Protein AF-A0A7X7VF66-F1 (afdb_monomer_lite)

Radius of gyration: 31.53 Å; chains: 1; bounding box: 46×79×74 Å

Structure (mmCIF, N/CA/C/O backbone):
data_AF-A0A7X7VF66-F1
#
_entry.id   AF-A0A7X7VF66-F1
#
loop_
_atom_site.group_PDB
_atom_site.id
_atom_site.type_symbol
_atom_site.label_atom_id
_atom_site.label_alt_id
_atom_site.label_comp_id
_atom_site.label_asym_id
_atom_site.label_entity_id
_atom_site.label_seq_id
_atom_site.pdbx_PDB_ins_code
_atom_site.Cartn_x
_atom_site.Cartn_y
_atom_site.Cartn_z
_atom_site.occupancy
_atom_site.B_iso_or_equiv
_atom_site.auth_seq_id
_atom_site.auth_comp_id
_atom_site.auth_asym_id
_atom_site.auth_atom_id
_atom_site.pdbx_PDB_model_num
ATOM 1 N N . ALA A 1 1 ? -6.909 70.167 18.421 1.00 42.34 1 ALA A N 1
ATOM 2 C CA . ALA A 1 1 ? -7.629 68.878 18.466 1.00 42.34 1 ALA A CA 1
ATOM 3 C C . ALA A 1 1 ? -7.451 68.296 19.863 1.00 42.34 1 ALA A C 1
ATOM 5 O O . ALA A 1 1 ? -6.433 68.581 20.480 1.00 42.34 1 ALA A O 1
ATOM 6 N N . ALA A 1 2 ? -8.487 67.643 20.383 1.00 37.81 2 ALA A N 1
ATOM 7 C CA . ALA A 1 2 ? -8.771 67.472 21.807 1.00 37.81 2 ALA A CA 1
ATOM 8 C C . ALA A 1 2 ? -7.696 66.731 22.629 1.00 37.81 2 ALA A C 1
ATOM 10 O O . ALA A 1 2 ? -7.075 65.782 22.161 1.00 37.81 2 ALA A O 1
ATOM 11 N N . ALA A 1 3 ? -7.549 67.199 23.869 1.00 31.50 3 ALA A N 1
ATOM 12 C CA . ALA A 1 3 ? -6.851 66.590 24.997 1.00 31.50 3 ALA A CA 1
ATOM 13 C C . ALA A 1 3 ? -7.814 65.723 25.836 1.00 31.50 3 ALA A C 1
ATOM 15 O O . ALA A 1 3 ? -9.021 65.864 25.644 1.00 31.50 3 ALA A O 1
ATOM 16 N N . VAL A 1 4 ? -7.253 64.944 26.786 1.00 37.03 4 VAL A N 1
ATOM 17 C CA . VAL A 1 4 ? -7.770 64.512 28.125 1.00 37.03 4 VAL A CA 1
ATOM 18 C C . VAL A 1 4 ? -7.387 63.040 28.406 1.00 37.03 4 VAL A C 1
ATOM 20 O O . VAL A 1 4 ? -7.895 62.151 27.737 1.00 37.03 4 VAL A O 1
ATOM 23 N N . THR A 1 5 ? -6.265 62.801 29.121 1.00 34.69 5 THR A N 1
ATOM 24 C CA . THR A 1 5 ? -6.124 62.337 30.546 1.00 34.69 5 THR A CA 1
ATOM 25 C C . THR A 1 5 ? -6.527 60.873 30.762 1.00 34.69 5 THR A C 1
ATOM 27 O O . THR A 1 5 ? -7.478 60.425 30.146 1.00 34.69 5 THR A O 1
ATOM 30 N N . GLY A 1 6 ? -5.951 60.047 31.632 1.00 30.09 6 GLY A N 1
ATOM 31 C CA . GLY A 1 6 ? -5.095 60.153 32.823 1.00 30.09 6 GLY A CA 1
ATOM 32 C C . GLY A 1 6 ? -5.148 58.739 33.452 1.00 30.09 6 GLY A C 1
ATOM 33 O O . GLY A 1 6 ? -6.148 58.050 33.284 1.00 30.09 6 GLY A O 1
ATOM 34 N N . ALA A 1 7 ? -4.022 58.147 33.842 1.00 33.06 7 ALA A N 1
ATOM 35 C CA . ALA A 1 7 ? -3.508 58.118 35.216 1.00 33.06 7 ALA A CA 1
ATOM 36 C C . ALA A 1 7 ? -4.376 57.340 36.239 1.00 33.06 7 ALA A C 1
ATOM 38 O O . ALA A 1 7 ? -5.535 57.671 36.458 1.00 33.06 7 ALA A O 1
ATOM 39 N N . GLU A 1 8 ? -3.701 56.390 36.898 1.00 31.39 8 GLU A N 1
ATOM 40 C CA . GLU A 1 8 ? -3.860 55.953 38.299 1.00 31.39 8 GLU A CA 1
ATOM 41 C C . GLU A 1 8 ? -5.007 55.011 38.726 1.00 31.39 8 GLU A C 1
ATOM 43 O O . GLU A 1 8 ? -6.154 55.388 38.938 1.00 31.39 8 GLU A O 1
ATOM 48 N N . GLU A 1 9 ? -4.625 53.736 38.873 1.00 39.47 9 GLU A N 1
ATOM 49 C CA . GLU A 1 9 ? -4.530 52.987 40.142 1.00 39.47 9 GLU A CA 1
ATOM 50 C C . GLU A 1 9 ? -5.469 53.382 41.305 1.00 39.47 9 GLU A C 1
ATOM 52 O O . GLU A 1 9 ? -5.362 54.460 41.882 1.00 39.47 9 GLU A O 1
ATOM 57 N N . ALA A 1 10 ? -6.303 52.433 41.747 1.00 33.72 10 ALA A N 1
ATOM 58 C CA . ALA A 1 10 ? -6.871 52.427 43.094 1.00 33.72 10 ALA A CA 1
ATOM 59 C C . ALA A 1 10 ? -7.036 50.984 43.609 1.00 33.72 10 ALA A C 1
ATOM 61 O O . ALA A 1 10 ? -7.778 50.172 43.059 1.00 33.72 10 ALA A O 1
ATOM 62 N N . VAL A 1 11 ? -6.295 50.704 44.678 1.00 39.53 11 VAL A N 1
ATOM 63 C CA . VAL A 1 11 ? -6.248 49.493 45.508 1.00 39.53 11 VAL A CA 1
ATOM 64 C C . VAL A 1 11 ? -7.480 49.405 46.424 1.00 39.53 11 VAL A C 1
ATOM 66 O O . VAL A 1 11 ? -7.827 50.415 47.030 1.00 39.53 11 VAL A O 1
ATOM 69 N N . ALA A 1 12 ? -8.069 48.210 46.598 1.00 33.59 12 ALA A N 1
ATOM 70 C CA . ALA A 1 12 ? -8.627 47.702 47.871 1.00 33.59 12 ALA A CA 1
ATOM 71 C C . ALA A 1 12 ? -9.190 46.264 47.723 1.00 33.59 12 ALA A C 1
ATOM 73 O O . ALA A 1 12 ? -10.019 45.993 46.861 1.00 33.59 12 ALA A O 1
ATOM 74 N N . GLU A 1 13 ? -8.753 45.361 48.601 1.00 32.81 13 GLU A N 1
ATOM 75 C CA . GLU A 1 13 ? -9.168 43.950 48.766 1.00 32.81 13 GLU A CA 1
ATOM 76 C C . GLU A 1 13 ? -10.103 43.821 50.020 1.00 32.81 13 GLU A C 1
ATOM 78 O O . GLU A 1 13 ? -10.267 44.817 50.726 1.00 32.81 13 GLU A O 1
ATOM 83 N N . PRO A 1 14 ? -10.557 42.618 50.455 1.00 53.22 14 PRO A N 1
ATOM 84 C CA . PRO A 1 14 ? -11.807 41.846 50.218 1.00 53.22 14 PRO A CA 1
ATOM 85 C C . PRO A 1 14 ? -12.786 41.933 51.451 1.00 53.22 14 PRO A C 1
ATOM 87 O O . PRO A 1 14 ? -12.696 42.943 52.148 1.00 53.22 14 PRO A O 1
ATOM 90 N N . PRO A 1 15 ? -13.695 40.984 51.846 1.00 49.03 15 PRO A N 1
ATOM 91 C CA . PRO A 1 15 ? -14.156 39.694 51.284 1.00 49.03 15 PRO A CA 1
ATOM 92 C C . PRO A 1 15 ? -15.693 39.439 51.335 1.00 49.03 15 PRO A C 1
ATOM 94 O O . PRO A 1 15 ? -16.420 40.025 52.131 1.00 49.03 15 PRO A O 1
ATOM 97 N N . ALA A 1 16 ? -16.193 38.462 50.571 1.00 34.84 16 ALA A N 1
ATOM 98 C CA . ALA A 1 16 ? -17.409 37.719 50.933 1.00 34.84 16 ALA A CA 1
ATOM 99 C C . ALA A 1 16 ? -17.406 36.341 50.256 1.00 34.84 16 ALA A C 1
ATOM 101 O O . ALA A 1 16 ? -17.392 36.227 49.034 1.00 34.84 16 ALA A O 1
ATOM 102 N N . ALA A 1 17 ? -17.379 35.302 51.084 1.00 45.34 17 ALA A N 1
ATOM 103 C CA . ALA A 1 17 ? -17.545 33.914 50.694 1.00 45.34 17 ALA A CA 1
ATOM 104 C C . ALA A 1 17 ? -18.951 33.665 50.127 1.00 45.34 17 ALA A C 1
ATOM 106 O O . ALA A 1 17 ? -19.912 34.159 50.707 1.00 45.34 17 ALA A O 1
ATOM 107 N N . ASP A 1 18 ? -19.070 32.843 49.079 1.00 34.75 18 ASP A N 1
ATOM 108 C CA . ASP A 1 18 ? -20.019 31.721 49.085 1.00 34.75 18 ASP A CA 1
ATOM 109 C C . ASP A 1 18 ? -19.764 30.747 47.916 1.00 34.75 18 ASP A C 1
ATOM 111 O O . ASP A 1 18 ? -19.812 31.118 46.748 1.00 34.75 18 ASP A O 1
ATOM 115 N N . LYS A 1 19 ? -19.586 29.479 48.300 1.00 39.69 19 LYS A N 1
ATOM 116 C CA . LYS A 1 19 ? -19.786 28.222 47.555 1.00 39.69 19 LYS A CA 1
ATOM 117 C C . LYS A 1 19 ? -18.751 27.771 46.504 1.00 39.69 19 LYS A C 1
ATOM 119 O O . LYS A 1 19 ? -18.519 28.449 45.506 1.00 39.69 19 LYS A O 1
ATOM 124 N N . PRO A 1 20 ? -18.197 26.549 46.669 1.00 38.41 20 PRO A N 1
ATOM 125 C CA . PRO A 1 20 ? -17.518 25.843 45.591 1.00 38.41 20 PRO A CA 1
ATOM 126 C C . PRO A 1 20 ? -18.513 25.623 44.451 1.00 38.41 20 PRO A C 1
ATOM 128 O O . PRO A 1 20 ? -19.562 25.013 44.661 1.00 38.41 20 PRO A O 1
ATOM 131 N N . ALA A 1 21 ? -18.186 26.110 43.255 1.00 41.91 21 ALA A N 1
ATOM 132 C CA . ALA A 1 21 ? -18.820 25.640 42.036 1.00 41.91 21 ALA A CA 1
ATOM 133 C C . ALA A 1 21 ? -18.453 24.161 41.889 1.00 41.91 21 ALA A C 1
ATOM 135 O O . ALA A 1 21 ? -17.340 23.801 41.505 1.00 41.91 21 ALA A O 1
ATOM 136 N N . GLU A 1 22 ? -19.397 23.338 42.330 1.00 39.47 22 GLU A N 1
ATOM 137 C CA . GLU A 1 22 ? -19.539 21.920 42.067 1.00 39.47 22 GLU A CA 1
ATOM 138 C C . GLU A 1 22 ? -19.009 21.608 40.669 1.00 39.47 22 GLU A C 1
ATOM 140 O O . GLU A 1 22 ? -19.470 22.169 39.672 1.00 39.47 22 GLU A O 1
ATOM 145 N N . ALA A 1 23 ? -17.974 20.768 40.621 1.00 44.16 23 ALA A N 1
ATOM 146 C CA . ALA A 1 23 ? -17.450 20.227 39.387 1.00 44.16 23 ALA A CA 1
ATOM 147 C C . ALA A 1 23 ? -18.624 19.627 38.612 1.00 44.16 23 ALA A C 1
ATOM 149 O O . ALA A 1 23 ? -19.177 18.601 39.012 1.00 44.16 23 ALA A O 1
ATOM 150 N N . ALA A 1 24 ? -19.012 20.297 37.525 1.00 40.44 24 ALA A N 1
ATOM 151 C CA . ALA A 1 24 ? -19.908 19.725 36.543 1.00 40.44 24 ALA A CA 1
ATOM 152 C C . ALA A 1 24 ? -19.361 18.327 36.206 1.00 40.44 24 ALA A C 1
ATOM 154 O O . ALA A 1 24 ? -18.167 18.213 35.893 1.00 40.44 24 ALA A O 1
ATOM 155 N N . PRO A 1 25 ? -20.173 17.261 36.331 1.00 46.50 25 PRO A N 1
ATOM 156 C CA . PRO A 1 25 ? -19.757 15.936 35.912 1.00 46.50 25 PRO A CA 1
ATOM 157 C C . PRO A 1 25 ? -19.237 16.042 34.477 1.00 46.50 25 PRO A C 1
ATOM 159 O O . PRO A 1 25 ? -19.885 16.723 33.676 1.00 46.50 25 PRO A O 1
ATOM 162 N N . PRO A 1 26 ? -18.085 15.431 34.143 1.00 49.81 26 PRO A N 1
ATOM 163 C CA . PRO A 1 26 ? -17.616 15.420 32.770 1.00 49.81 26 PRO A CA 1
ATOM 164 C C . PRO A 1 26 ? -18.757 14.877 31.922 1.00 49.81 26 PRO A C 1
ATOM 166 O O . PRO A 1 26 ? -19.260 13.782 32.182 1.00 49.81 26 PRO A O 1
ATOM 169 N N . GLU A 1 27 ? -19.206 15.710 30.988 1.00 44.38 27 GLU A N 1
ATOM 170 C CA . GLU A 1 27 ? -20.251 15.418 30.024 1.00 44.38 27 GLU A CA 1
ATOM 171 C C . GLU A 1 27 ? -19.956 14.033 29.452 1.00 44.38 27 GLU A C 1
ATOM 173 O O . GLU A 1 27 ? -18.937 13.822 28.789 1.00 44.38 27 GLU A O 1
ATOM 178 N N . ALA A 1 28 ? -20.768 13.052 29.855 1.00 47.84 28 ALA A N 1
ATOM 179 C CA . ALA A 1 28 ? -20.588 11.677 29.445 1.00 47.84 28 ALA A CA 1
ATOM 180 C C . ALA A 1 28 ? -20.712 11.671 27.925 1.00 47.84 28 ALA A C 1
ATOM 182 O O . ALA A 1 28 ? -21.805 11.872 27.392 1.00 47.84 28 ALA A O 1
ATOM 183 N N . ALA A 1 29 ? -19.577 11.505 27.241 1.00 56.00 29 ALA A N 1
ATOM 184 C CA . ALA A 1 29 ? -19.547 11.334 25.801 1.00 56.00 29 ALA A CA 1
ATOM 185 C C . ALA A 1 29 ? -20.621 10.300 25.431 1.00 56.00 29 ALA A C 1
ATOM 187 O O . ALA A 1 29 ? -20.719 9.276 26.121 1.00 56.00 29 ALA A O 1
ATOM 188 N N . PRO A 1 30 ? -21.460 10.568 24.415 1.00 53.38 30 PRO A N 1
ATOM 189 C CA . PRO A 1 30 ? -22.566 9.688 24.082 1.00 53.38 30 PRO A CA 1
ATOM 190 C C . PRO A 1 30 ? -22.017 8.278 23.885 1.00 53.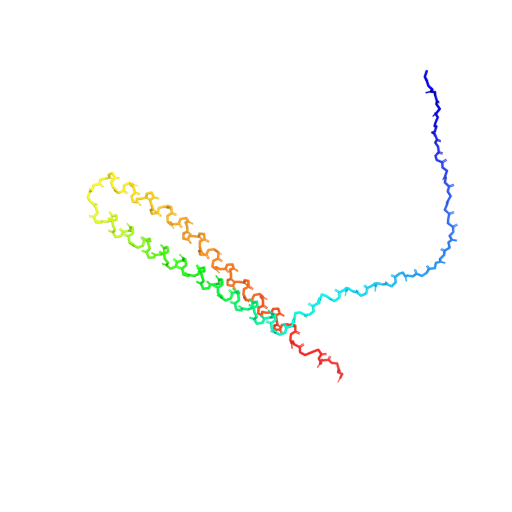38 30 PRO A C 1
ATOM 192 O O . PRO A 1 30 ? -21.138 8.055 23.051 1.00 53.38 30 PRO A O 1
ATOM 195 N N . ALA A 1 31 ? -22.492 7.341 24.707 1.00 66.06 31 ALA A N 1
ATOM 196 C CA . ALA A 1 31 ? -22.134 5.942 24.571 1.00 66.06 31 ALA A CA 1
ATOM 197 C C . ALA A 1 31 ? -22.564 5.498 23.168 1.00 66.06 31 ALA A C 1
ATOM 199 O O . ALA A 1 31 ? -23.757 5.506 22.858 1.00 66.06 31 ALA A O 1
ATOM 200 N N . MET A 1 32 ? -21.592 5.181 22.306 1.00 71.50 32 MET A N 1
ATOM 201 C CA . MET A 1 32 ? -21.859 4.592 20.993 1.00 71.50 32 MET A CA 1
ATOM 202 C C . MET A 1 32 ? -22.769 3.379 21.177 1.00 71.50 32 MET A C 1
ATOM 204 O O . MET A 1 32 ? -22.547 2.570 22.081 1.00 71.50 32 MET A O 1
ATOM 208 N N . THR A 1 33 ? -23.800 3.250 20.342 1.00 82.31 33 THR A N 1
ATOM 209 C CA . THR A 1 33 ? -24.678 2.080 20.417 1.00 82.31 33 THR A CA 1
ATOM 210 C C . THR A 1 33 ? -23.929 0.838 19.931 1.00 82.31 33 THR A C 1
ATOM 212 O O . THR A 1 33 ? -22.980 0.944 19.152 1.00 82.31 33 THR A O 1
ATOM 215 N N . ASP A 1 34 ? -24.368 -0.362 20.323 1.00 83.62 34 ASP A N 1
ATOM 216 C CA . ASP A 1 34 ? -23.750 -1.618 19.857 1.00 83.62 34 ASP A CA 1
ATOM 217 C C . ASP A 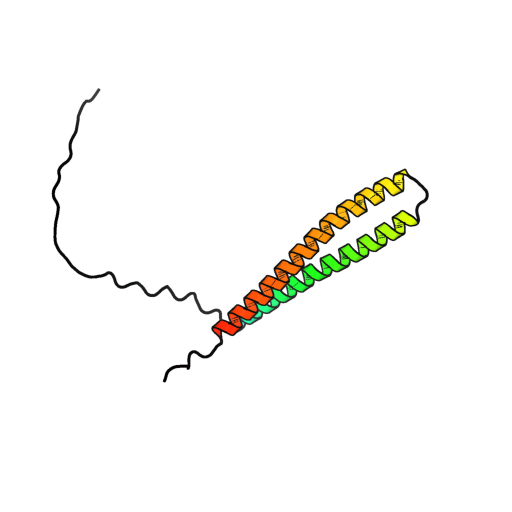1 34 ? -23.688 -1.718 18.320 1.00 83.62 34 ASP A C 1
ATOM 219 O O . ASP A 1 34 ? -22.759 -2.302 17.757 1.00 83.62 34 ASP A O 1
ATOM 223 N N . LYS A 1 35 ? -24.661 -1.113 17.623 1.00 86.94 35 LYS A N 1
ATOM 224 C CA . LYS A 1 35 ? -24.669 -1.019 16.157 1.00 86.94 35 LYS A CA 1
ATOM 225 C C . LYS A 1 35 ? -23.572 -0.104 15.624 1.00 86.94 35 LYS A C 1
ATOM 227 O O . LYS A 1 35 ? -22.945 -0.457 14.630 1.00 86.94 35 LYS A O 1
ATOM 232 N N . ASP A 1 36 ? -23.330 1.032 16.273 1.00 88.69 36 ASP A N 1
ATOM 233 C CA . ASP A 1 36 ? -22.265 1.961 15.882 1.00 88.69 36 ASP A CA 1
ATOM 234 C C . ASP A 1 36 ? -20.887 1.324 16.099 1.00 88.69 36 ASP A C 1
ATOM 236 O O . ASP A 1 36 ? -20.002 1.450 15.255 1.00 88.69 36 ASP A O 1
ATOM 240 N N . VAL A 1 37 ? -20.730 0.559 17.186 1.00 89.56 37 VAL A N 1
ATOM 241 C CA . VAL A 1 37 ? -19.504 -0.195 17.474 1.00 89.56 37 VAL A CA 1
ATOM 242 C C . VAL A 1 37 ? -19.244 -1.262 16.410 1.00 89.56 37 VAL A C 1
ATOM 244 O O . VAL A 1 37 ? -18.126 -1.356 15.905 1.00 89.56 37 VAL A O 1
ATOM 247 N N . GLN A 1 38 ? -20.263 -2.038 16.022 1.00 90.75 38 GLN A N 1
ATOM 248 C CA . GLN A 1 38 ? -20.127 -3.022 14.940 1.00 90.75 38 GLN A CA 1
ATOM 249 C C . GLN A 1 38 ? -19.829 -2.369 13.590 1.00 90.75 38 GLN A C 1
ATOM 251 O O . GLN A 1 38 ? -18.951 -2.842 12.870 1.00 90.75 38 GLN A O 1
ATOM 256 N N . ALA A 1 39 ? -20.527 -1.285 13.243 1.00 94.31 39 ALA A N 1
ATOM 257 C CA . ALA A 1 39 ? -20.292 -0.571 11.992 1.00 94.31 39 ALA A CA 1
ATOM 258 C C . ALA A 1 39 ? -18.854 -0.041 11.921 1.00 94.31 39 ALA A C 1
ATOM 260 O O . ALA A 1 39 ? -18.181 -0.217 10.905 1.00 94.31 39 ALA A O 1
ATOM 261 N N . ARG A 1 40 ? -18.355 0.533 13.023 1.00 92.62 40 ARG A N 1
ATOM 262 C CA . ARG A 1 40 ? -16.984 1.038 13.106 1.00 92.62 40 ARG A CA 1
ATOM 263 C C . ARG A 1 40 ? -15.942 -0.079 13.064 1.00 92.62 40 ARG A C 1
ATOM 265 O O . ARG A 1 40 ? -14.924 0.083 12.400 1.00 92.62 40 ARG A O 1
ATOM 272 N N . ALA A 1 41 ? -16.199 -1.213 13.718 1.00 92.94 41 ALA A N 1
ATOM 273 C CA . ALA A 1 41 ? -15.325 -2.383 13.639 1.00 92.94 41 ALA A CA 1
ATOM 274 C C . ALA A 1 41 ? -15.194 -2.883 12.193 1.00 92.94 41 ALA A C 1
ATOM 276 O O . ALA A 1 41 ? -14.082 -3.089 11.722 1.00 92.94 41 ALA A O 1
ATOM 277 N N . LEU A 1 42 ? -16.315 -3.012 11.473 1.00 95.94 42 LEU A N 1
ATOM 278 C CA . LEU A 1 42 ? -16.322 -3.436 10.069 1.00 95.94 42 LEU A CA 1
ATOM 279 C C . LEU A 1 42 ? -15.577 -2.452 9.161 1.00 95.94 42 LEU A C 1
ATOM 281 O O . LEU A 1 42 ? -14.842 -2.878 8.274 1.00 95.94 42 LEU A O 1
ATOM 285 N N . GLU A 1 43 ? -15.745 -1.146 9.383 1.00 96.75 43 GLU A N 1
ATOM 286 C CA . GLU A 1 43 ? -15.016 -0.110 8.644 1.00 96.75 43 GLU A CA 1
ATOM 287 C C . GLU A 1 43 ? -13.500 -0.231 8.853 1.00 96.75 43 GLU A C 1
ATOM 289 O O . GLU A 1 43 ? -12.746 -0.213 7.882 1.00 96.75 43 GLU A O 1
ATOM 294 N N . LEU A 1 44 ? -13.054 -0.406 10.102 1.00 96.44 44 LEU A N 1
ATOM 295 C CA . LEU A 1 44 ? -11.637 -0.565 10.432 1.00 96.44 44 LEU A CA 1
ATOM 296 C C . LEU A 1 44 ? -11.065 -1.879 9.886 1.00 96.44 44 LEU A C 1
ATOM 298 O O . LEU A 1 44 ? -9.967 -1.874 9.339 1.00 96.44 44 LEU A O 1
ATOM 302 N N . THR A 1 45 ? -11.808 -2.987 9.964 1.00 96.50 45 THR A N 1
ATOM 303 C CA . THR A 1 45 ? -11.400 -4.259 9.348 1.00 96.50 45 THR A CA 1
ATOM 304 C C . THR A 1 45 ? -11.226 -4.111 7.842 1.00 96.50 45 THR A C 1
ATOM 306 O O . THR A 1 45 ? -10.184 -4.487 7.316 1.00 96.50 45 THR A O 1
ATOM 309 N N . LYS A 1 46 ? -12.189 -3.488 7.155 1.00 97.81 46 LYS A N 1
ATOM 310 C CA . LYS A 1 46 ? -12.069 -3.237 5.719 1.00 97.81 46 LYS A CA 1
ATOM 311 C C . LYS A 1 46 ? -10.877 -2.336 5.394 1.00 97.81 46 LYS A C 1
ATOM 313 O O . LYS A 1 46 ? -10.164 -2.586 4.432 1.00 97.81 46 LYS A O 1
ATOM 318 N N . ALA A 1 47 ? -10.632 -1.306 6.203 1.00 96.69 47 ALA A N 1
ATOM 319 C CA . ALA A 1 47 ? -9.472 -0.445 6.018 1.00 96.69 47 ALA A CA 1
ATOM 320 C C . ALA A 1 47 ? -8.154 -1.226 6.157 1.00 96.69 47 ALA A C 1
ATOM 322 O O . ALA A 1 47 ? -7.241 -0.999 5.369 1.00 96.69 47 ALA A O 1
ATOM 323 N N . VAL A 1 48 ? -8.054 -2.156 7.111 1.00 98.00 48 VAL A N 1
ATOM 324 C CA . VAL A 1 48 ? -6.895 -3.057 7.235 1.00 98.00 48 VAL A CA 1
ATOM 325 C C . VAL A 1 48 ? -6.737 -3.912 5.979 1.00 98.00 48 VAL A C 1
ATOM 327 O O . VAL A 1 48 ? -5.649 -3.944 5.408 1.00 98.00 48 VAL A O 1
ATOM 330 N N . GLU A 1 49 ? -7.814 -4.546 5.516 1.00 97.94 49 GLU A N 1
ATOM 331 C CA . GLU A 1 49 ? -7.807 -5.384 4.310 1.00 97.94 49 GLU A CA 1
ATOM 332 C C . GLU A 1 49 ? -7.362 -4.597 3.069 1.00 97.94 49 GLU A C 1
ATOM 334 O O . GLU A 1 49 ? -6.421 -5.008 2.392 1.00 97.94 49 GLU A O 1
ATOM 339 N N . ASP A 1 50 ? -7.952 -3.425 2.818 1.00 97.69 50 ASP A N 1
ATOM 340 C CA . ASP A 1 50 ? -7.616 -2.566 1.673 1.00 97.69 50 ASP A CA 1
ATOM 341 C C . ASP A 1 50 ? -6.133 -2.131 1.706 1.00 97.69 50 ASP A C 1
ATOM 343 O O . ASP A 1 50 ? -5.462 -2.010 0.673 1.00 97.69 50 ASP A O 1
ATOM 347 N N . LYS A 1 51 ? -5.589 -1.862 2.902 1.00 97.75 51 LYS A N 1
ATOM 348 C CA . LYS A 1 51 ? -4.175 -1.493 3.072 1.00 97.75 51 LYS A CA 1
ATOM 349 C C . LYS A 1 51 ? -3.254 -2.688 2.861 1.00 97.75 51 LYS A C 1
ATOM 351 O O . LYS A 1 51 ? -2.213 -2.522 2.223 1.00 97.75 51 LYS A O 1
ATOM 356 N N . GLN A 1 52 ? -3.640 -3.865 3.341 1.00 98.06 52 GLN A N 1
ATOM 357 C CA . GLN A 1 52 ? -2.883 -5.094 3.144 1.00 98.06 52 GLN A CA 1
ATOM 358 C C . GLN A 1 52 ? -2.864 -5.507 1.667 1.00 98.06 52 GLN A C 1
ATOM 360 O O . GLN A 1 52 ? -1.797 -5.788 1.127 1.00 98.06 52 GLN A O 1
ATOM 365 N N . GLU A 1 53 ? -3.995 -5.412 0.964 1.00 98.25 53 GLU A N 1
ATOM 366 C CA . GLU A 1 53 ? -4.065 -5.672 -0.479 1.00 98.25 53 GLU A CA 1
ATOM 367 C C . GLU A 1 53 ? -3.114 -4.749 -1.257 1.00 98.25 53 GLU A C 1
ATOM 369 O O . GLU A 1 53 ? -2.432 -5.168 -2.196 1.00 98.25 53 GLU A O 1
ATOM 374 N N . ARG A 1 54 ? -2.985 -3.485 -0.838 1.00 97.88 54 ARG A N 1
ATOM 375 C CA . ARG A 1 54 ? -2.026 -2.559 -1.449 1.00 97.88 54 ARG A CA 1
ATOM 376 C C . ARG A 1 54 ? -0.572 -2.990 -1.240 1.00 97.88 54 ARG A C 1
ATOM 378 O O . ARG A 1 54 ? 0.230 -2.825 -2.164 1.00 97.88 54 ARG A O 1
ATOM 385 N N . VAL A 1 55 ? -0.225 -3.513 -0.063 1.00 98.50 55 VAL A N 1
ATOM 386 C CA . VAL A 1 55 ? 1.105 -4.091 0.205 1.00 98.50 55 VAL A CA 1
ATOM 387 C C . VAL A 1 55 ? 1.350 -5.283 -0.717 1.00 98.50 55 VAL A C 1
ATOM 389 O O . VAL A 1 55 ? 2.397 -5.351 -1.365 1.00 98.50 55 VAL A O 1
ATOM 392 N N . ASP A 1 56 ? 0.368 -6.170 -0.853 1.00 98.38 56 ASP A N 1
ATOM 393 C CA . ASP A 1 56 ? 0.477 -7.371 -1.681 1.00 98.38 56 ASP A CA 1
ATOM 394 C C . ASP A 1 56 ? 0.659 -7.019 -3.165 1.00 98.38 56 ASP A C 1
ATOM 396 O O . ASP A 1 56 ? 1.555 -7.542 -3.835 1.00 98.38 56 ASP A O 1
ATOM 400 N N . LEU A 1 57 ? -0.119 -6.061 -3.678 1.00 98.44 57 LEU A N 1
ATOM 401 C CA . LEU A 1 57 ? -0.005 -5.575 -5.056 1.00 98.44 57 LEU A CA 1
ATOM 402 C C . LEU A 1 57 ? 1.360 -4.937 -5.337 1.00 98.44 57 LEU A C 1
ATOM 404 O O . LEU A 1 57 ? 1.961 -5.178 -6.388 1.00 98.44 57 LEU A O 1
ATOM 408 N N . LEU A 1 58 ? 1.869 -4.121 -4.410 1.00 98.25 58 LEU A N 1
ATOM 409 C CA . LEU A 1 58 ? 3.185 -3.496 -4.552 1.00 98.25 58 LEU A CA 1
ATOM 410 C C . LEU A 1 58 ? 4.313 -4.527 -4.459 1.00 98.25 58 LEU A C 1
ATOM 412 O O . LEU A 1 58 ? 5.280 -4.431 -5.213 1.00 98.25 58 LEU A O 1
ATOM 416 N N . THR A 1 59 ? 4.163 -5.542 -3.611 1.00 98.25 59 THR A N 1
ATOM 417 C CA . THR A 1 59 ? 5.098 -6.668 -3.507 1.00 98.25 59 THR A CA 1
ATOM 418 C C . THR A 1 59 ? 5.129 -7.475 -4.803 1.00 98.25 59 THR A C 1
ATOM 420 O O . THR A 1 59 ? 6.203 -7.764 -5.334 1.00 98.25 59 THR A O 1
ATOM 423 N N . LEU A 1 60 ? 3.962 -7.785 -5.375 1.00 98.44 60 LEU A N 1
ATOM 424 C CA . LEU A 1 60 ? 3.866 -8.467 -6.664 1.00 98.44 60 LEU A CA 1
ATOM 425 C C . LEU A 1 60 ? 4.541 -7.652 -7.773 1.00 98.44 60 LEU A C 1
ATOM 427 O O . LEU A 1 60 ? 5.338 -8.190 -8.544 1.00 98.44 60 LEU A O 1
ATOM 431 N N . LYS A 1 61 ? 4.272 -6.342 -7.820 1.00 97.88 61 LYS A N 1
ATOM 432 C CA . LYS A 1 61 ? 4.919 -5.431 -8.769 1.00 97.88 61 LYS A CA 1
ATOM 433 C C . LYS A 1 61 ? 6.436 -5.419 -8.590 1.00 97.88 61 LYS A C 1
ATOM 435 O O . LYS A 1 61 ? 7.154 -5.484 -9.583 1.00 97.88 61 LYS A O 1
ATOM 440 N N . MET A 1 62 ? 6.924 -5.359 -7.353 1.00 98.00 62 MET A N 1
ATOM 441 C CA . MET A 1 62 ? 8.355 -5.384 -7.053 1.00 98.00 62 MET A CA 1
ATOM 442 C C . MET A 1 62 ? 9.019 -6.654 -7.597 1.00 98.00 62 MET A C 1
ATOM 444 O O . MET A 1 62 ? 10.050 -6.585 -8.263 1.00 98.00 62 MET A O 1
ATOM 448 N N . ASN A 1 63 ? 8.386 -7.809 -7.385 1.00 97.56 63 ASN A N 1
ATOM 449 C CA . ASN A 1 63 ? 8.877 -9.083 -7.903 1.00 97.56 63 ASN A CA 1
ATOM 450 C C . ASN A 1 63 ? 8.913 -9.108 -9.439 1.00 97.56 63 ASN A C 1
ATOM 452 O O . ASN A 1 63 ? 9.903 -9.570 -10.007 1.00 97.56 63 ASN A O 1
ATOM 456 N N . SER A 1 64 ? 7.885 -8.572 -10.111 1.00 97.56 64 SER A N 1
ATOM 457 C CA . SER A 1 64 ? 7.872 -8.434 -11.578 1.00 97.56 64 SER A CA 1
ATOM 458 C C . SER A 1 64 ? 9.019 -7.554 -12.067 1.00 97.56 64 SER A C 1
ATOM 460 O O . SER A 1 64 ? 9.784 -7.967 -12.933 1.00 97.56 64 SER A O 1
ATOM 462 N N . LEU A 1 65 ? 9.202 -6.376 -11.462 1.00 97.00 65 LEU A N 1
ATOM 463 C CA . LEU A 1 65 ? 10.260 -5.444 -11.849 1.00 97.00 65 LEU A CA 1
ATOM 464 C C . LEU A 1 65 ? 11.654 -6.059 -11.693 1.00 97.00 65 LEU A C 1
ATOM 466 O O . LEU A 1 65 ? 12.506 -5.860 -12.559 1.00 97.00 65 LEU A O 1
ATOM 470 N N . TYR A 1 66 ? 11.894 -6.829 -10.628 1.00 96.25 66 TYR A N 1
ATOM 471 C CA . TYR A 1 66 ? 13.157 -7.549 -10.473 1.00 96.25 66 TYR A CA 1
ATOM 472 C C . TYR A 1 66 ? 13.350 -8.615 -11.554 1.00 96.25 66 TYR A C 1
ATOM 474 O O . TYR A 1 66 ? 14.431 -8.689 -12.136 1.00 96.25 66 TYR A O 1
ATOM 482 N N . GLN A 1 67 ? 12.322 -9.410 -11.864 1.00 96.56 67 GLN A N 1
ATOM 483 C CA . GLN A 1 67 ? 12.397 -10.404 -12.942 1.00 96.56 67 GLN A CA 1
ATOM 484 C C . GLN A 1 67 ? 12.700 -9.742 -14.290 1.00 96.56 67 GLN A C 1
ATOM 486 O O . GLN A 1 67 ? 13.611 -10.169 -15.001 1.00 96.56 67 GLN A O 1
ATOM 491 N N . GLU A 1 68 ? 11.994 -8.657 -14.606 1.00 95.06 68 GLU A N 1
ATOM 492 C CA . GLU A 1 68 ? 12.217 -7.871 -15.815 1.00 95.06 68 GLU A CA 1
ATOM 493 C C . GLU A 1 68 ? 13.643 -7.312 -15.854 1.00 95.06 68 GLU A C 1
ATOM 495 O O . GLU A 1 68 ? 14.331 -7.464 -16.862 1.00 95.06 68 GLU A O 1
ATOM 500 N N . PHE A 1 69 ? 14.143 -6.756 -14.746 1.00 94.44 69 PHE A N 1
ATOM 501 C CA . PHE A 1 69 ? 15.485 -6.174 -14.671 1.00 94.44 69 PHE A CA 1
ATOM 502 C C . PHE A 1 69 ? 16.582 -7.185 -15.022 1.00 94.44 69 PHE A C 1
ATOM 504 O O . PHE A 1 69 ? 17.496 -6.862 -15.785 1.00 94.44 69 PHE A O 1
ATOM 511 N N . TYR A 1 70 ? 16.472 -8.415 -14.515 1.00 92.50 70 TYR A N 1
ATOM 512 C CA . TYR A 1 70 ? 17.426 -9.484 -14.817 1.00 92.50 70 TYR A CA 1
ATOM 513 C C . TYR A 1 70 ? 17.237 -10.098 -16.209 1.00 92.50 70 TYR A C 1
ATOM 515 O O . TYR A 1 70 ? 18.174 -10.699 -16.728 1.00 92.50 70 TYR A O 1
ATOM 523 N N . SER A 1 71 ? 16.065 -9.930 -16.826 1.00 93.12 71 SER A N 1
ATOM 524 C CA . SER A 1 71 ? 15.777 -10.438 -18.174 1.00 93.12 71 SER A CA 1
ATOM 525 C C . SER A 1 71 ? 16.287 -9.541 -19.310 1.00 93.12 71 SER A C 1
ATOM 527 O O . SER A 1 71 ? 16.399 -9.998 -20.444 1.00 93.12 71 SER A O 1
ATOM 529 N N . LEU A 1 72 ? 16.572 -8.262 -19.035 1.00 92.31 72 LEU A N 1
ATOM 530 C CA . LEU A 1 72 ? 16.966 -7.298 -20.064 1.00 92.31 72 LEU A CA 1
ATOM 531 C C . LEU A 1 72 ? 18.478 -7.236 -20.244 1.00 92.31 72 LEU A C 1
ATOM 533 O O . LEU A 1 72 ? 19.205 -7.150 -19.262 1.00 92.31 72 LEU A O 1
ATOM 537 N N . ASP A 1 73 ? 18.945 -7.131 -21.488 1.00 86.50 73 ASP A N 1
ATOM 538 C CA . ASP A 1 73 ? 20.372 -6.965 -21.814 1.00 86.50 73 ASP A CA 1
ATOM 539 C C . ASP A 1 73 ? 20.779 -5.501 -22.066 1.00 86.50 73 ASP A C 1
ATOM 541 O O . ASP A 1 73 ? 21.955 -5.143 -21.994 1.00 86.50 73 ASP A O 1
ATOM 545 N N . ASN A 1 74 ? 19.811 -4.623 -22.353 1.00 91.38 74 ASN A N 1
ATOM 546 C CA . ASN A 1 74 ? 20.068 -3.221 -22.685 1.00 91.38 74 ASN A CA 1
ATOM 547 C C . ASN A 1 74 ? 20.203 -2.330 -21.437 1.00 91.38 74 ASN A C 1
ATOM 549 O O . ASN A 1 74 ? 19.292 -2.256 -20.609 1.00 91.38 74 ASN A O 1
ATOM 553 N N . LEU A 1 75 ? 21.294 -1.558 -21.371 1.00 85.56 75 LEU A N 1
ATOM 554 C CA . LEU A 1 75 ? 21.637 -0.709 -20.224 1.00 85.56 75 LEU A CA 1
ATOM 555 C C . LEU A 1 75 ? 20.582 0.374 -19.941 1.00 85.56 75 LEU A C 1
ATOM 557 O O . LEU A 1 75 ? 20.140 0.529 -18.807 1.00 85.56 75 LEU A O 1
ATOM 561 N N . LYS A 1 76 ? 20.108 1.071 -20.981 1.00 86.38 76 LYS A N 1
ATOM 562 C CA . LYS A 1 76 ? 19.124 2.161 -20.836 1.00 86.38 76 LYS A CA 1
ATOM 563 C C . LYS A 1 76 ? 17.785 1.675 -20.270 1.00 86.38 76 LYS A C 1
ATOM 565 O O . LYS A 1 76 ? 17.133 2.381 -19.507 1.00 86.38 76 LYS A O 1
ATOM 570 N N . SER A 1 77 ? 17.365 0.466 -20.636 1.00 89.75 77 SER A N 1
ATOM 571 C CA . SER A 1 77 ? 16.129 -0.123 -20.113 1.00 89.75 77 SER A CA 1
ATOM 572 C C . SER A 1 77 ? 16.292 -0.576 -18.658 1.00 89.75 77 SER A C 1
ATOM 574 O O . SER A 1 77 ? 15.361 -0.430 -17.869 1.00 89.75 77 SER A O 1
ATOM 576 N N . ARG A 1 78 ? 17.487 -1.053 -18.278 1.00 92.94 78 ARG A N 1
ATOM 577 C CA . ARG A 1 78 ? 17.818 -1.373 -16.882 1.00 92.94 78 ARG A CA 1
ATOM 578 C C . ARG A 1 78 ? 17.808 -0.138 -15.985 1.00 92.94 78 ARG A C 1
ATOM 580 O O . ARG A 1 78 ? 17.262 -0.217 -14.893 1.00 92.94 78 ARG A O 1
ATOM 587 N N . GLU A 1 79 ? 18.333 0.999 -16.440 1.00 93.94 79 GLU A N 1
ATOM 588 C CA . GLU A 1 79 ? 18.283 2.259 -15.675 1.00 93.94 79 GLU A CA 1
ATOM 589 C C . GLU A 1 79 ? 16.839 2.706 -15.400 1.00 93.94 79 GLU A C 1
ATOM 591 O O . GLU A 1 79 ? 16.504 3.104 -14.284 1.00 93.94 79 GLU A O 1
ATOM 596 N N . MET A 1 80 ? 15.956 2.585 -16.398 1.00 94.88 80 MET A N 1
ATOM 597 C CA . MET A 1 80 ? 14.535 2.895 -16.227 1.00 94.88 80 MET A CA 1
ATOM 598 C C . MET A 1 80 ? 13.858 1.950 -15.225 1.00 94.88 80 MET A C 1
ATOM 600 O O . MET A 1 80 ? 13.125 2.417 -14.352 1.00 94.88 80 MET A O 1
ATOM 604 N N . LEU A 1 81 ? 14.120 0.641 -15.312 1.00 95.75 81 LEU A N 1
ATOM 605 C CA . LEU A 1 81 ? 13.608 -0.326 -14.338 1.00 95.75 81 LEU A CA 1
ATOM 606 C C . LEU A 1 81 ? 14.165 -0.074 -12.937 1.00 95.75 81 LEU A C 1
ATOM 608 O O . LEU A 1 81 ? 13.418 -0.157 -11.972 1.00 95.75 81 LEU A O 1
ATOM 612 N N . GLN A 1 82 ? 15.437 0.301 -12.809 1.00 95.94 82 GLN A N 1
ATOM 613 C CA . GLN A 1 82 ? 16.039 0.634 -11.521 1.00 95.94 82 GLN A CA 1
ATOM 614 C C . GLN A 1 82 ? 15.324 1.818 -10.857 1.00 95.94 82 GLN A C 1
ATOM 616 O O . GLN A 1 82 ? 15.010 1.749 -9.671 1.00 95.94 82 GLN A O 1
ATOM 621 N N . ALA A 1 83 ? 14.983 2.861 -11.620 1.00 97.12 83 ALA A N 1
ATOM 622 C CA . ALA A 1 83 ? 14.183 3.974 -11.109 1.00 97.12 83 ALA A CA 1
ATOM 623 C C . ALA A 1 83 ? 12.774 3.528 -10.671 1.00 97.12 83 ALA A C 1
ATOM 625 O O . ALA A 1 83 ? 12.282 3.960 -9.629 1.00 97.12 83 ALA A O 1
ATOM 626 N N . GLN A 1 84 ? 12.130 2.634 -11.430 1.00 97.25 84 GLN A N 1
ATOM 627 C CA . GLN A 1 84 ? 10.820 2.079 -11.071 1.00 97.25 84 GLN A CA 1
ATOM 628 C C . GLN A 1 84 ? 10.871 1.166 -9.840 1.00 97.25 84 GLN A C 1
ATOM 630 O O . GLN A 1 84 ? 9.925 1.164 -9.051 1.00 97.25 84 GLN A O 1
ATOM 635 N N . ILE A 1 85 ? 11.956 0.409 -9.665 1.00 97.38 85 ILE A N 1
ATOM 636 C CA . ILE A 1 85 ? 12.221 -0.407 -8.476 1.00 97.38 85 ILE A CA 1
ATOM 637 C C . ILE A 1 85 ? 12.339 0.510 -7.259 1.00 97.38 85 ILE A C 1
ATOM 639 O O . ILE A 1 85 ? 11.638 0.286 -6.278 1.00 97.38 85 ILE A O 1
ATOM 643 N N . SER A 1 86 ? 13.133 1.583 -7.333 1.00 98.00 86 SER A N 1
ATOM 644 C CA . SER A 1 86 ? 13.252 2.553 -6.235 1.00 98.00 86 SER A CA 1
ATOM 645 C C . SER A 1 86 ? 11.905 3.188 -5.865 1.00 98.00 86 SER A C 1
ATOM 647 O O . SER A 1 86 ? 11.503 3.127 -4.708 1.00 98.00 86 SER A O 1
ATOM 649 N N . ASP A 1 87 ? 11.153 3.702 -6.843 1.00 98.12 87 ASP A N 1
ATOM 650 C CA . ASP A 1 87 ? 9.828 4.299 -6.600 1.00 98.12 87 ASP A CA 1
ATOM 651 C C . ASP A 1 87 ? 8.818 3.288 -6.024 1.00 98.12 87 ASP A C 1
ATOM 653 O O . ASP A 1 87 ? 8.021 3.612 -5.141 1.00 98.12 87 ASP A O 1
ATOM 657 N N . THR A 1 88 ? 8.845 2.040 -6.500 1.00 98.12 88 THR A N 1
ATOM 658 C CA . THR A 1 88 ? 7.962 0.988 -5.974 1.00 98.12 88 THR A CA 1
ATOM 659 C C . THR A 1 88 ? 8.358 0.601 -4.550 1.00 98.12 88 THR A C 1
ATOM 661 O O . THR A 1 88 ? 7.475 0.316 -3.746 1.00 98.12 88 THR A O 1
ATOM 664 N N . TYR A 1 89 ? 9.650 0.638 -4.212 1.00 98.19 89 TYR A N 1
ATOM 665 C CA . TYR A 1 89 ? 10.149 0.321 -2.875 1.00 98.19 89 TYR A CA 1
ATOM 666 C C . TYR A 1 89 ? 9.696 1.367 -1.857 1.00 98.19 89 TYR A C 1
ATOM 668 O O . TYR A 1 89 ? 9.152 1.008 -0.814 1.00 98.19 89 TYR A O 1
ATOM 676 N N . ASP A 1 90 ? 9.814 2.653 -2.194 1.00 98.25 90 ASP A N 1
ATOM 677 C CA . ASP A 1 90 ? 9.338 3.741 -1.333 1.00 98.25 90 ASP A CA 1
ATOM 678 C C . ASP A 1 90 ? 7.825 3.636 -1.086 1.00 98.25 90 ASP A C 1
ATOM 680 O O . ASP A 1 90 ? 7.342 3.782 0.041 1.00 98.25 90 ASP A O 1
ATOM 684 N N . LYS A 1 91 ? 7.058 3.311 -2.135 1.00 98.31 91 LYS A N 1
ATOM 685 C CA . LYS A 1 91 ? 5.609 3.079 -2.027 1.00 98.31 91 LYS A CA 1
ATOM 686 C C . LYS A 1 91 ? 5.277 1.866 -1.170 1.00 98.31 91 LYS A C 1
ATOM 688 O O . LYS A 1 91 ? 4.298 1.925 -0.428 1.00 98.31 91 LYS A O 1
ATOM 693 N N . LEU A 1 92 ? 6.049 0.788 -1.288 1.00 98.19 92 LEU A N 1
ATOM 694 C CA . LEU A 1 92 ? 5.867 -0.422 -0.494 1.00 98.19 92 LEU A CA 1
ATOM 695 C C . LEU A 1 92 ? 6.114 -0.126 0.986 1.00 98.19 92 LEU A C 1
ATOM 697 O O . LEU A 1 92 ? 5.248 -0.412 1.804 1.00 98.19 92 LEU A O 1
ATOM 701 N N . LEU A 1 93 ? 7.216 0.552 1.315 1.00 98.12 93 LEU A N 1
ATOM 702 C CA . LEU A 1 93 ? 7.535 0.940 2.689 1.00 98.12 93 LEU A CA 1
ATOM 703 C C . LEU A 1 93 ? 6.433 1.816 3.309 1.00 98.12 93 LEU A C 1
ATOM 705 O O . LEU A 1 93 ? 6.042 1.625 4.463 1.00 98.12 93 LEU A O 1
ATOM 709 N N . GLN A 1 94 ? 5.896 2.764 2.535 1.00 98.12 94 GLN A N 1
ATOM 710 C CA . GLN A 1 94 ? 4.770 3.577 2.984 1.00 98.12 94 GLN A CA 1
ATOM 711 C C . GLN A 1 94 ? 3.500 2.737 3.185 1.00 98.12 94 GLN A C 1
ATOM 713 O O . GLN A 1 94 ? 2.808 2.917 4.185 1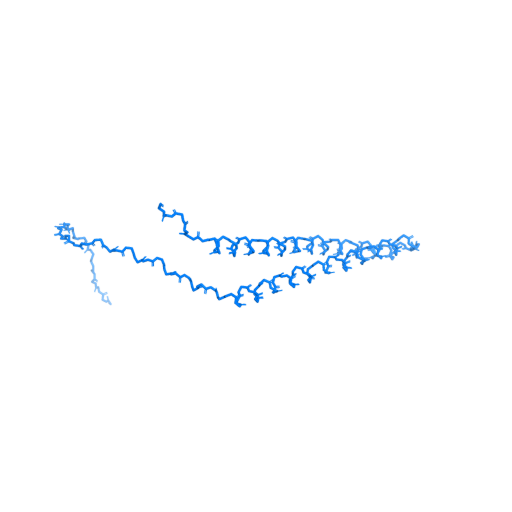.00 98.12 94 GLN 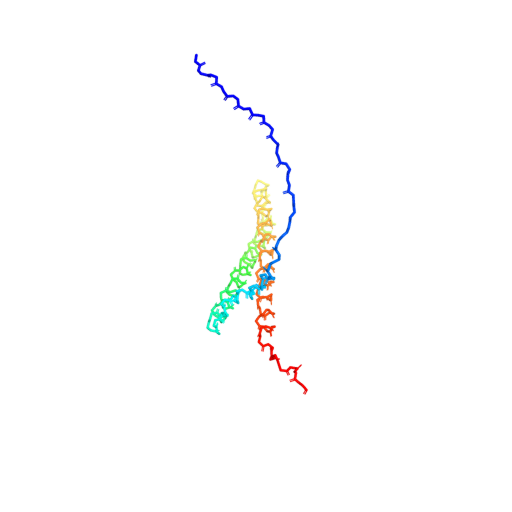A O 1
ATOM 718 N N . ALA A 1 95 ? 3.192 1.824 2.262 1.00 98.12 95 ALA A N 1
ATOM 719 C CA . ALA A 1 95 ? 2.020 0.959 2.361 1.00 98.12 95 ALA A CA 1
ATOM 720 C C . ALA A 1 95 ? 2.098 0.023 3.577 1.00 98.12 95 ALA A C 1
ATOM 722 O O . ALA A 1 95 ? 1.110 -0.106 4.292 1.0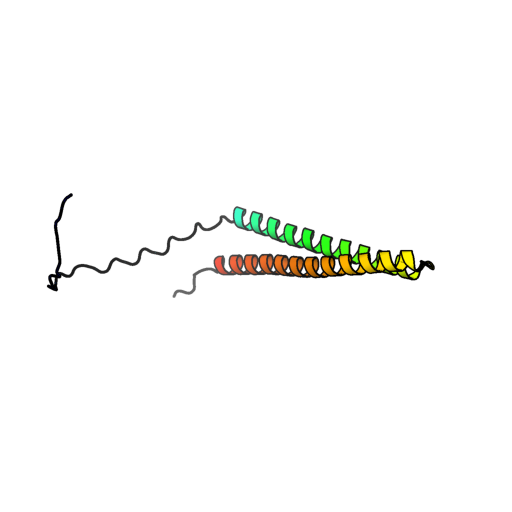0 98.12 95 ALA A O 1
ATOM 723 N N . GLU A 1 96 ? 3.267 -0.555 3.865 1.00 97.94 96 GLU A N 1
ATOM 724 C CA . GLU A 1 96 ? 3.494 -1.383 5.057 1.00 97.94 96 GLU A CA 1
ATOM 725 C C . GLU A 1 96 ? 3.311 -0.582 6.352 1.00 97.94 96 GLU A C 1
ATOM 727 O O . GLU A 1 96 ? 2.707 -1.059 7.314 1.00 97.94 96 GLU A O 1
ATOM 732 N N . SER A 1 97 ? 3.807 0.658 6.381 1.00 98.31 97 SER A N 1
ATOM 733 C CA . SER A 1 97 ? 3.610 1.570 7.513 1.00 98.31 97 SER A CA 1
ATOM 734 C C . SER A 1 97 ? 2.130 1.891 7.725 1.00 98.31 97 SER A C 1
ATOM 736 O O . SER A 1 97 ? 1.643 1.860 8.855 1.00 98.31 97 SER A O 1
ATOM 738 N N . ASP A 1 98 ? 1.400 2.172 6.646 1.00 97.75 98 ASP A N 1
ATOM 739 C CA . ASP A 1 98 ? -0.032 2.460 6.703 1.00 97.75 98 ASP A CA 1
ATOM 740 C C . ASP A 1 98 ? -0.853 1.233 7.125 1.00 97.75 98 ASP A C 1
ATOM 742 O O . ASP A 1 98 ? -1.781 1.381 7.918 1.00 97.75 98 ASP A O 1
ATOM 746 N N . ALA A 1 99 ? -0.503 0.035 6.644 1.00 97.62 99 ALA A N 1
ATOM 747 C CA . ALA A 1 99 ? -1.150 -1.216 7.038 1.00 97.62 99 ALA A CA 1
ATOM 748 C C . ALA A 1 99 ? -0.974 -1.475 8.541 1.00 97.62 99 ALA A C 1
ATOM 750 O O . ALA A 1 99 ? -1.963 -1.635 9.252 1.00 97.62 99 ALA A O 1
ATOM 751 N N . ARG A 1 100 ? 0.256 -1.362 9.063 1.00 97.94 100 ARG A N 1
ATOM 752 C CA . ARG A 1 100 ? 0.517 -1.499 10.508 1.00 97.94 100 ARG A CA 1
ATOM 753 C C . ARG A 1 100 ? -0.239 -0.478 11.353 1.00 97.94 100 ARG A C 1
ATOM 755 O O . ARG A 1 100 ? -0.648 -0.783 12.470 1.00 97.94 100 ARG A O 1
ATOM 762 N N . LYS A 1 101 ? -0.399 0.753 10.860 1.00 97.94 101 LYS A N 1
ATOM 763 C CA . LYS A 1 101 ? -1.197 1.772 11.558 1.00 97.94 101 LYS A CA 1
ATOM 764 C C . LYS A 1 101 ? -2.671 1.386 11.598 1.00 97.94 101 LYS A C 1
ATOM 766 O O . LYS A 1 101 ? -3.261 1.470 12.666 1.00 97.94 101 LYS A O 1
ATOM 771 N N . ALA A 1 102 ? -3.237 0.933 10.480 1.00 97.00 102 ALA A N 1
ATOM 772 C CA . ALA A 1 102 ? -4.627 0.490 10.425 1.00 97.00 102 ALA A CA 1
ATOM 773 C C . ALA A 1 102 ? -4.878 -0.721 11.342 1.00 97.00 102 ALA A C 1
ATOM 775 O O . ALA A 1 102 ? -5.874 -0.749 12.062 1.00 97.00 102 ALA A O 1
ATOM 776 N N . GLU A 1 103 ? -3.953 -1.688 11.374 1.00 97.12 103 GLU A N 1
ATOM 777 C CA . GLU A 1 103 ? -4.024 -2.842 12.283 1.00 97.12 103 GLU A CA 1
ATOM 778 C C . GLU A 1 103 ? -4.036 -2.396 13.742 1.00 97.12 103 GLU A C 1
ATOM 780 O O . GLU A 1 103 ? -4.876 -2.838 14.527 1.00 97.12 103 GLU A O 1
ATOM 785 N N . LYS A 1 104 ? -3.142 -1.467 14.090 1.00 97.69 104 LYS A N 1
ATOM 786 C CA . LYS A 1 104 ? -3.078 -0.906 15.435 1.00 97.69 104 LYS A CA 1
ATOM 787 C C . LYS A 1 104 ? -4.354 -0.146 15.799 1.00 97.69 104 LYS A C 1
ATOM 789 O O . LYS A 1 104 ? -4.848 -0.301 16.908 1.00 97.69 104 LYS A O 1
ATOM 794 N N . GLU A 1 105 ? -4.909 0.649 14.887 1.00 96.81 105 GLU A N 1
ATOM 795 C CA . GLU A 1 105 ? -6.171 1.364 15.117 1.00 96.81 105 GLU A CA 1
ATOM 796 C C . GLU A 1 105 ? -7.339 0.400 15.370 1.00 96.81 105 GLU A C 1
ATOM 798 O O . GLU A 1 105 ? -8.158 0.645 16.260 1.00 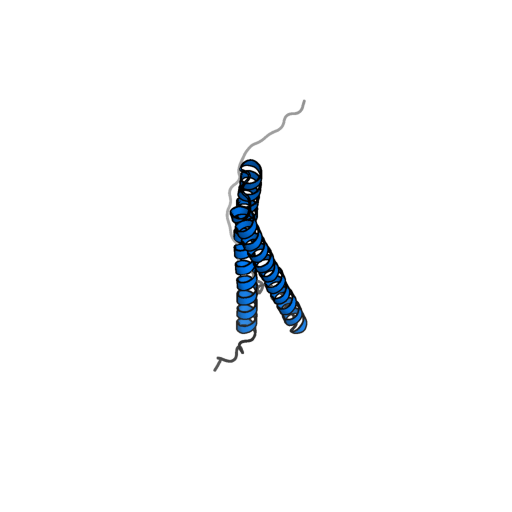96.81 105 GLU A O 1
ATOM 803 N N . LEU A 1 106 ? -7.401 -0.714 14.633 1.00 95.69 106 LEU A N 1
ATOM 804 C CA . LEU A 1 106 ? -8.382 -1.769 14.873 1.00 95.69 106 LEU A CA 1
ATOM 805 C C . LEU A 1 106 ? -8.167 -2.436 16.241 1.00 95.69 106 LEU A C 1
ATOM 807 O O . LEU A 1 106 ? -9.131 -2.616 16.986 1.00 95.69 106 LEU A O 1
ATOM 811 N N . GLU A 1 107 ? -6.927 -2.780 16.594 1.00 96.25 107 GLU A N 1
ATOM 812 C CA . GLU A 1 107 ? -6.592 -3.380 17.891 1.00 96.25 107 GLU A CA 1
ATOM 813 C C . GLU A 1 107 ? -6.956 -2.449 19.058 1.00 96.25 107 GLU A C 1
ATOM 815 O O . GLU A 1 107 ? -7.645 -2.867 19.993 1.00 96.25 107 GLU A O 1
ATOM 820 N N . ASP A 1 108 ? -6.562 -1.177 18.973 1.00 96.38 108 ASP A N 1
ATOM 821 C CA . ASP A 1 108 ? -6.844 -0.149 19.974 1.00 96.38 108 ASP A CA 1
ATOM 822 C C . ASP A 1 108 ? -8.362 0.048 20.138 1.00 96.38 108 ASP A C 1
ATOM 824 O O . ASP A 1 108 ? -8.871 0.117 21.264 1.00 96.38 108 ASP A O 1
ATOM 828 N N . PHE A 1 109 ? -9.114 0.062 19.030 1.00 94.00 109 PHE A N 1
ATOM 829 C CA . PHE A 1 109 ? -10.574 0.149 19.059 1.00 94.00 109 PHE A CA 1
ATOM 830 C C . PHE A 1 109 ? -11.206 -1.060 19.759 1.00 94.00 109 PHE A C 1
ATOM 832 O O . PHE A 1 109 ? -12.025 -0.896 20.668 1.00 94.00 109 PHE A O 1
ATOM 839 N N . LEU A 1 110 ? -10.802 -2.281 19.399 1.00 92.00 110 LEU A N 1
ATOM 840 C CA . LEU A 1 110 ? -11.316 -3.505 20.021 1.00 92.00 110 LEU A CA 1
ATOM 841 C C . LEU A 1 110 ? -10.962 -3.581 21.514 1.00 92.00 110 LEU A C 1
ATOM 843 O O . LEU A 1 110 ? -11.792 -3.994 22.332 1.00 92.00 110 LEU A O 1
ATOM 847 N N . ALA A 1 111 ? -9.761 -3.141 21.896 1.00 93.25 111 ALA A N 1
ATOM 848 C CA . ALA A 1 111 ? -9.342 -3.054 23.290 1.00 93.25 111 ALA A CA 1
ATOM 849 C C . ALA A 1 111 ? -10.195 -2.047 24.081 1.00 93.25 111 ALA A C 1
ATOM 851 O O . ALA A 1 111 ? -10.612 -2.340 25.208 1.00 93.25 111 ALA A O 1
ATOM 852 N N . GLN A 1 112 ? -10.510 -0.890 23.489 1.00 89.31 112 GLN A N 1
ATOM 853 C CA . GLN A 1 112 ? -11.384 0.115 24.093 1.00 89.31 112 GLN A CA 1
ATOM 854 C C . GLN A 1 112 ? -12.811 -0.411 24.283 1.00 89.31 112 GLN A C 1
ATOM 856 O O . GLN A 1 112 ? -13.374 -0.256 25.369 1.00 89.31 112 GLN A O 1
ATOM 861 N N . VAL A 1 113 ? -13.373 -1.083 23.273 1.00 87.56 113 VAL A N 1
ATOM 862 C CA . VAL A 1 113 ? -14.702 -1.713 23.357 1.00 87.56 113 VAL A CA 1
ATOM 863 C C . VAL A 1 113 ? -14.735 -2.741 24.488 1.00 87.56 113 VAL A C 1
ATOM 865 O O . VAL A 1 113 ? -15.610 -2.685 25.352 1.00 87.56 113 VAL A O 1
ATOM 868 N N . LYS A 1 114 ? -13.730 -3.623 24.569 1.00 84.44 114 LYS A N 1
ATOM 869 C CA . LYS A 1 114 ? -13.630 -4.633 25.634 1.00 84.44 114 LYS A CA 1
ATOM 870 C C . LYS A 1 114 ? -13.513 -4.012 27.030 1.00 84.44 114 LYS A C 1
ATOM 872 O O . LYS A 1 114 ? -14.089 -4.536 27.982 1.00 84.44 114 LYS A O 1
ATOM 877 N N . LYS A 1 115 ? -12.788 -2.897 27.164 1.00 82.50 115 LYS A N 1
ATOM 878 C CA . LYS A 1 115 ? -12.648 -2.162 28.431 1.00 82.50 115 LYS A CA 1
ATOM 879 C C . LYS A 1 115 ? -13.952 -1.470 28.843 1.00 82.50 115 LYS A C 1
ATOM 881 O O . LYS A 1 115 ? -14.256 -1.445 30.031 1.00 82.50 115 LYS A O 1
ATOM 886 N N . GLY A 1 116 ? -14.718 -0.945 27.884 1.00 72.06 116 GLY A N 1
ATOM 887 C CA . GLY A 1 116 ? -16.034 -0.339 28.121 1.00 72.06 116 GLY A CA 1
ATOM 888 C C . GLY A 1 116 ? -17.138 -1.353 28.441 1.00 72.06 116 GLY A C 1
ATOM 889 O O . GLY A 1 116 ? -18.093 -1.018 29.132 1.00 72.06 116 GLY A O 1
ATOM 890 N N . GLN A 1 117 ? -16.986 -2.601 27.988 1.00 62.75 117 GLN A N 1
ATOM 891 C CA . GLN A 1 117 ? -17.943 -3.689 28.212 1.00 62.75 117 GLN A CA 1
ATOM 892 C C . GLN A 1 117 ? -17.689 -4.483 29.510 1.00 62.75 117 GLN A C 1
ATOM 894 O O . GLN A 1 117 ? -18.493 -5.342 29.878 1.00 62.75 117 GLN A O 1
ATOM 899 N N . ALA A 1 118 ? -16.586 -4.226 30.222 1.00 56.94 118 ALA A N 1
ATOM 900 C CA . ALA A 1 118 ? -16.302 -4.896 31.488 1.00 56.94 118 ALA A CA 1
ATOM 901 C C . ALA A 1 118 ? -17.365 -4.515 32.546 1.00 56.94 118 ALA A C 1
ATOM 903 O O . ALA A 1 118 ? -17.568 -3.326 32.803 1.00 56.94 118 ALA A O 1
ATOM 904 N N . PRO A 1 119 ? -18.055 -5.487 33.177 1.00 52.53 119 PRO A N 1
ATOM 905 C CA . PRO A 1 119 ? -19.112 -5.186 34.133 1.00 52.53 119 PRO A CA 1
ATOM 906 C C . PRO A 1 119 ? -18.542 -4.454 35.354 1.00 52.53 119 PRO A C 1
ATOM 908 O O . PRO A 1 119 ? -17.663 -4.967 36.043 1.00 52.53 119 PRO A O 1
ATOM 911 N N . ALA A 1 120 ? -19.093 -3.276 35.659 1.00 57.44 120 ALA A N 1
ATOM 912 C CA . ALA A 1 120 ? -18.743 -2.429 36.805 1.00 57.44 120 ALA A CA 1
ATOM 913 C C . ALA A 1 120 ? -19.212 -2.999 38.166 1.00 57.44 120 ALA A C 1
ATOM 915 O O . ALA A 1 120 ? -19.556 -2.253 39.081 1.00 57.44 120 ALA A O 1
ATOM 916 N N . ILE A 1 121 ? -19.263 -4.326 38.310 1.00 61.53 121 ILE A N 1
ATOM 917 C CA . ILE A 1 121 ? -19.799 -5.015 39.489 1.00 61.53 121 ILE A CA 1
ATOM 918 C C . ILE A 1 121 ? -18.647 -5.645 40.277 1.00 61.53 121 ILE A C 1
ATOM 920 O O . ILE A 1 121 ? -18.586 -6.856 40.445 1.00 61.53 121 ILE A O 1
ATOM 924 N N . TRP A 1 122 ? -17.721 -4.818 40.767 1.00 58.81 122 TRP A N 1
ATOM 925 C CA . TRP A 1 122 ? -16.804 -5.175 41.861 1.00 58.81 122 TRP A CA 1
ATOM 926 C C . TRP A 1 122 ? -17.057 -4.250 43.056 1.00 58.81 122 TRP A C 1
ATOM 928 O O . TRP A 1 122 ? -16.161 -3.561 43.530 1.00 58.81 122 TRP A O 1
ATOM 938 N N . ILE A 1 123 ? -18.309 -4.177 43.514 1.00 60.72 123 ILE A N 1
ATOM 939 C CA . ILE A 1 123 ? -18.670 -3.523 44.778 1.00 60.72 123 ILE A CA 1
ATOM 940 C C . ILE A 1 123 ? -19.750 -4.369 45.465 1.00 60.72 123 ILE A C 1
ATOM 942 O O . ILE A 1 123 ? -20.936 -4.187 45.202 1.00 60.72 123 ILE A O 1
ATOM 946 N N . LYS A 1 124 ? -19.347 -5.327 46.307 1.00 42.47 124 LYS A N 1
ATOM 947 C CA . LYS A 1 124 ? -19.391 -5.241 47.780 1.00 42.47 124 LYS A CA 1
ATOM 948 C C . LYS A 1 124 ? -19.057 -6.595 48.406 1.00 42.47 124 LYS A C 1
ATOM 950 O O . LYS A 1 124 ? -19.716 -7.589 48.039 1.00 42.47 124 LYS A O 1
#

Foldseek 3Di:
DDDDDDDDDDDDDDDDDDDDPPPDPPPPDPDQDPVSLVVVLVVLVVQLVVLVVQLVVLVVVLVVLVVVLVVDPDPVVNVVSVVVNVVSVVSNVVSVVSSVVSVVVSVVSVVVVVVVPPDPPPDD

pLDDT: mean 78.7, std 24.26, range [30.09, 98.5]

Secondary structure (DSSP, 8-state):
-----------------------PPP-------HHHHHHHHHHHHHHHHHHHHHHHHHHHHHHHHHHHHHH---HHHHHHHHHHHHHHHHHHHHHHHHHHHHHHHHHHHHHHHHHHSS------

Sequence (124 aa):
AAAVTGAEEAVAEPPAADKPAEAAPPEAAPAMTDKDVQARALELTKAVEDKQERVDLLTLKMNSLYQEFYSLDNLKSREMLQAQISDTYDKLLQAESDARKAEKELEDFLAQVKKGQAPAIWIK